Protein AF-A0A920RUT3-F1 (afdb_monomer)

Radius of gyration: 15.76 Å; Cα conta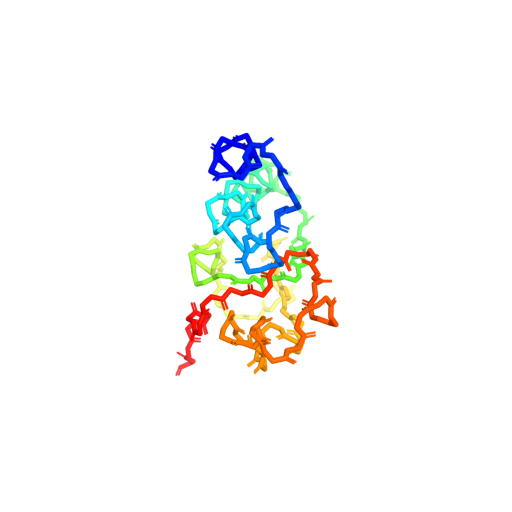cts (8 Å, |Δi|>4): 122; chains: 1; bounding box: 36×28×42 Å

Secondary structure (DSSP, 8-state):
-HHHHHHSSSSPPPGGGHHHHT-HHHHHHHHHHHHHHHHHTT--EEE-S---HHHHTTS--S-GGG-SEEE---HHHHH--TTHHHHHGGGG--SSPP--S-S---

Structure (mmCIF, N/CA/C/O backbone):
data_AF-A0A920RUT3-F1
#
_entry.id   AF-A0A920RUT3-F1
#
loop_
_atom_site.group_PDB
_atom_site.id
_atom_site.type_symbol
_atom_site.label_atom_id
_atom_site.label_alt_id
_atom_site.label_comp_id
_atom_site.label_asym_id
_atom_site.label_entity_id
_atom_site.label_seq_id
_atom_site.pdbx_PDB_ins_code
_atom_site.Cartn_x
_atom_site.Cartn_y
_atom_site.Cartn_z
_atom_site.occupancy
_atom_site.B_iso_or_equiv
_atom_site.auth_seq_id
_atom_site.auth_comp_id
_atom_site.auth_asym_id
_atom_site.auth_atom_id
_atom_site.pdbx_PDB_model_num
ATOM 1 N N . MET A 1 1 ? 13.157 7.022 -6.229 1.00 89.06 1 MET A N 1
ATOM 2 C CA . MET A 1 1 ? 13.170 8.083 -7.268 1.00 89.06 1 MET A CA 1
ATOM 3 C C . MET A 1 1 ? 14.579 8.566 -7.592 1.00 89.06 1 MET A C 1
ATOM 5 O O . MET A 1 1 ? 14.971 8.438 -8.737 1.00 89.06 1 MET A O 1
ATOM 9 N N . ALA A 1 2 ? 15.353 9.088 -6.630 1.00 93.19 2 ALA A N 1
ATOM 10 C CA . ALA A 1 2 ? 16.727 9.547 -6.897 1.00 93.19 2 ALA A CA 1
ATOM 11 C C . ALA A 1 2 ? 17.618 8.445 -7.501 1.00 93.19 2 ALA A C 1
ATOM 13 O O . ALA A 1 2 ? 18.348 8.680 -8.454 1.00 93.19 2 ALA A O 1
ATOM 14 N N . GLU A 1 3 ? 17.505 7.218 -6.992 1.00 94.50 3 GLU A N 1
ATOM 15 C CA . GLU A 1 3 ? 18.215 6.062 -7.542 1.00 94.50 3 GLU A CA 1
ATOM 16 C C . GLU A 1 3 ? 17.771 5.692 -8.961 1.00 94.50 3 GLU A C 1
ATOM 18 O O . GLU A 1 3 ? 18.620 5.491 -9.820 1.00 94.50 3 GLU A O 1
ATOM 23 N N . ALA A 1 4 ? 16.465 5.697 -9.238 1.00 94.19 4 ALA A N 1
ATOM 24 C CA . ALA A 1 4 ? 15.951 5.492 -10.591 1.00 94.19 4 ALA A CA 1
ATOM 25 C C . ALA A 1 4 ? 16.466 6.571 -11.561 1.00 94.19 4 ALA A C 1
ATOM 27 O O . ALA A 1 4 ? 16.965 6.233 -12.623 1.00 94.19 4 ALA A O 1
ATOM 28 N N . ARG A 1 5 ? 16.476 7.855 -11.169 1.00 95.06 5 ARG A N 1
ATOM 29 C CA . ARG A 1 5 ? 17.066 8.933 -11.990 1.00 95.06 5 ARG A CA 1
ATOM 30 C C . ARG A 1 5 ? 18.559 8.733 -12.272 1.00 95.06 5 ARG A C 1
ATOM 32 O O . ARG A 1 5 ? 19.025 9.132 -13.325 1.00 95.06 5 ARG A O 1
ATOM 39 N N . ARG A 1 6 ? 19.312 8.118 -11.352 1.00 96.19 6 ARG A N 1
ATOM 40 C CA . ARG A 1 6 ? 20.723 7.763 -11.597 1.00 96.19 6 ARG A CA 1
ATOM 41 C C . ARG A 1 6 ? 20.871 6.591 -12.569 1.00 96.19 6 ARG A C 1
ATOM 43 O O . ARG A 1 6 ? 21.826 6.578 -13.332 1.00 96.19 6 ARG A O 1
ATOM 50 N N . ARG A 1 7 ? 19.951 5.620 -12.536 1.00 95.50 7 ARG A N 1
ATOM 51 C CA . ARG A 1 7 ? 19.932 4.477 -13.469 1.00 95.50 7 ARG A CA 1
ATOM 52 C C . ARG A 1 7 ? 19.469 4.861 -14.875 1.00 95.50 7 ARG A C 1
ATOM 54 O O . ARG A 1 7 ? 19.948 4.275 -15.837 1.00 95.50 7 ARG A O 1
ATOM 61 N N . TYR A 1 8 ? 18.587 5.853 -14.980 1.00 95.44 8 TYR A N 1
ATOM 62 C CA . TYR A 1 8 ? 18.039 6.375 -16.234 1.00 95.44 8 TYR A CA 1
ATOM 63 C C . TYR A 1 8 ? 18.351 7.881 -16.363 1.00 95.44 8 TYR A C 1
ATOM 65 O O . TYR A 1 8 ? 17.456 8.703 -16.166 1.00 95.44 8 TYR A O 1
ATOM 73 N N . PRO A 1 9 ? 19.620 8.266 -16.618 1.00 93.00 9 PRO A N 1
ATOM 74 C CA . PRO A 1 9 ? 20.047 9.670 -16.599 1.00 93.00 9 PRO A CA 1
ATOM 75 C C . PRO A 1 9 ? 19.589 10.487 -17.818 1.00 93.00 9 PRO A C 1
ATOM 77 O O . PRO A 1 9 ? 19.325 11.675 -17.680 1.00 93.00 9 PRO A O 1
ATOM 80 N N . GLU A 1 10 ? 19.469 9.853 -18.986 1.00 88.75 10 GLU A N 1
ATOM 81 C CA . GLU A 1 10 ? 19.237 10.511 -20.286 1.00 88.75 10 GLU A CA 1
ATOM 82 C C . GLU A 1 10 ? 17.852 10.179 -20.883 1.00 88.75 10 GLU A C 1
ATOM 84 O O . GLU A 1 10 ? 17.617 10.371 -22.074 1.00 88.75 10 GLU A O 1
ATOM 89 N N . GLY A 1 11 ? 16.926 9.624 -20.092 1.00 88.50 11 GLY A N 1
ATOM 90 C CA . GLY A 1 11 ? 15.642 9.154 -20.614 1.00 88.50 11 GLY A CA 1
ATOM 91 C C . GLY A 1 11 ? 14.543 8.999 -19.570 1.00 88.50 11 GLY A C 1
ATOM 92 O O . GLY A 1 11 ? 14.742 9.230 -18.375 1.00 88.50 11 GLY A O 1
ATOM 93 N N . ASP A 1 12 ? 13.368 8.594 -20.047 1.00 93.19 12 ASP A N 1
ATOM 94 C CA . ASP A 1 12 ? 12.216 8.337 -19.192 1.00 93.19 12 ASP A CA 1
ATOM 95 C C . ASP A 1 12 ? 12.440 7.103 -18.315 1.00 93.19 12 ASP A C 1
ATOM 97 O O . ASP A 1 12 ? 12.958 6.072 -18.747 1.00 93.19 12 ASP A O 1
ATOM 101 N N . ILE A 1 13 ? 12.011 7.206 -17.058 1.00 95.06 13 ILE A N 1
ATOM 102 C CA . ILE A 1 13 ? 12.039 6.087 -16.120 1.00 95.06 13 ILE A CA 1
ATOM 103 C C . ILE A 1 13 ? 10.947 5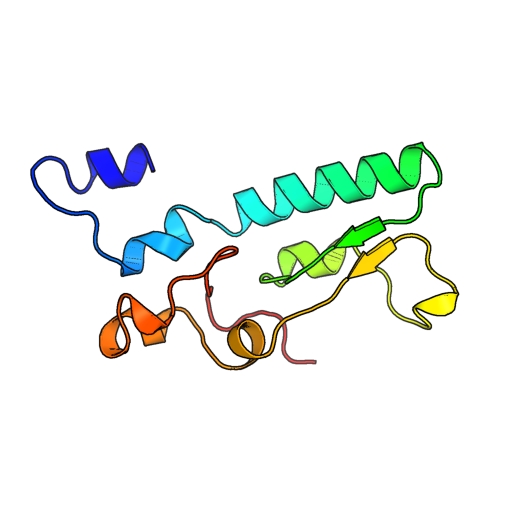.087 -16.540 1.00 95.06 13 ILE A C 1
ATOM 105 O O . ILE A 1 13 ? 9.773 5.472 -16.571 1.00 95.06 13 ILE A O 1
ATOM 109 N N . PRO A 1 14 ? 11.287 3.812 -16.815 1.00 94.88 14 PRO A N 1
ATOM 110 C CA . PRO A 1 14 ? 10.304 2.799 -17.186 1.00 94.88 14 PRO A CA 1
ATOM 111 C C . PRO A 1 14 ? 9.215 2.623 -16.125 1.00 94.88 14 PRO A C 1
ATOM 113 O O . PRO A 1 14 ? 9.477 2.719 -14.929 1.00 94.88 14 PRO A O 1
ATOM 116 N N . VAL A 1 15 ? 7.990 2.288 -16.536 1.00 95.50 15 VAL A N 1
ATOM 117 C CA . VAL A 1 15 ? 6.871 2.080 -15.594 1.00 95.50 15 VAL A CA 1
ATOM 118 C C . VAL A 1 15 ? 7.148 0.942 -14.599 1.00 95.50 15 VAL A C 1
ATOM 120 O O . VAL A 1 15 ? 6.714 1.016 -13.451 1.00 95.50 15 VAL A O 1
ATOM 123 N N . SER A 1 16 ? 7.938 -0.060 -14.993 1.00 94.19 16 SER A N 1
ATOM 124 C CA . SER A 1 16 ? 8.390 -1.156 -14.124 1.00 94.19 16 SER A CA 1
ATOM 125 C C . SER A 1 16 ? 9.212 -0.691 -12.913 1.00 94.19 16 SER A C 1
ATOM 127 O O . SER A 1 16 ? 9.341 -1.420 -11.934 1.00 94.19 16 SER A O 1
ATOM 129 N N . GLU A 1 17 ? 9.717 0.544 -12.917 1.00 95.88 17 GLU A N 1
ATOM 130 C CA . GLU A 1 17 ? 10.404 1.146 -11.773 1.00 95.88 17 GLU A CA 1
ATOM 131 C C . GLU A 1 17 ? 9.447 1.698 -10.710 1.00 95.88 17 GLU A C 1
ATOM 133 O O . GLU A 1 17 ? 9.863 1.975 -9.581 1.00 95.88 17 GLU A O 1
ATOM 138 N N . HIS A 1 18 ? 8.159 1.859 -11.028 1.00 96.38 18 HIS A N 1
ATOM 139 C CA . HIS A 1 18 ? 7.151 2.383 -10.104 1.00 96.38 18 HIS A CA 1
ATOM 140 C C . HIS A 1 18 ? 7.081 1.626 -8.764 1.00 96.38 18 HIS A C 1
ATOM 142 O O . HIS A 1 18 ? 7.176 2.295 -7.728 1.00 96.38 18 HIS A O 1
ATOM 148 N N . PRO A 1 19 ? 7.003 0.276 -8.708 1.00 95.62 19 PRO A N 1
ATOM 149 C CA . PRO A 1 19 ? 7.024 -0.462 -7.440 1.00 95.62 19 PRO A CA 1
ATOM 150 C C . PRO A 1 19 ? 8.342 -0.338 -6.669 1.00 95.62 19 PRO A C 1
ATOM 152 O O . PRO A 1 19 ? 8.334 -0.385 -5.439 1.00 95.62 19 PRO A O 1
ATOM 155 N N . ILE A 1 20 ? 9.467 -0.117 -7.353 1.00 95.75 20 ILE A N 1
ATOM 156 C CA . ILE A 1 20 ? 10.776 0.086 -6.713 1.00 95.75 20 ILE A CA 1
ATOM 157 C C . ILE A 1 20 ? 10.860 1.488 -6.101 1.00 95.7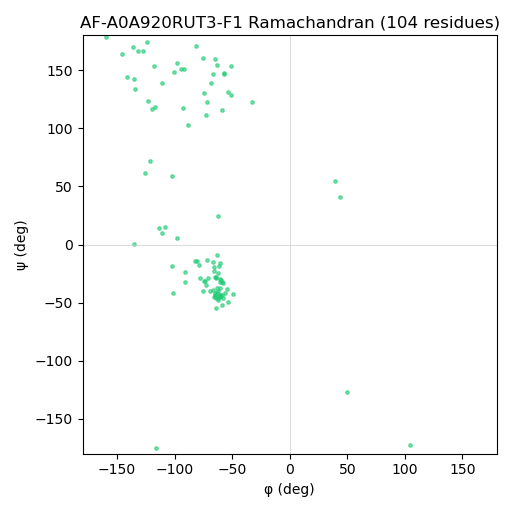5 20 ILE A C 1
ATOM 159 O O . ILE A 1 20 ? 11.345 1.677 -4.985 1.00 95.75 20 ILE A O 1
ATOM 163 N N . ILE A 1 21 ? 10.330 2.492 -6.803 1.00 96.44 21 ILE A N 1
ATOM 164 C CA . ILE A 1 21 ? 10.247 3.871 -6.318 1.00 96.44 21 ILE A CA 1
ATOM 165 C C . ILE A 1 21 ? 9.242 3.987 -5.163 1.00 96.44 21 ILE A C 1
ATOM 167 O O . ILE A 1 21 ? 9.5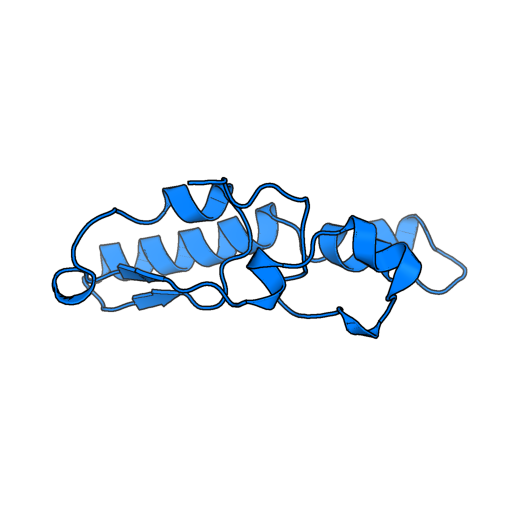10 4.709 -4.199 1.00 96.44 21 ILE A O 1
ATOM 171 N N . ARG A 1 22 ? 8.101 3.294 -5.250 1.00 96.31 22 ARG A N 1
ATOM 172 C CA . ARG A 1 22 ? 7.038 3.210 -4.232 1.00 96.31 22 ARG A CA 1
ATOM 173 C C . ARG A 1 22 ? 7.132 1.880 -3.478 1.00 96.31 22 ARG A C 1
ATOM 175 O O . ARG A 1 22 ? 6.201 1.073 -3.471 1.00 96.31 22 ARG A O 1
ATOM 182 N N . SER A 1 23 ? 8.290 1.680 -2.856 1.00 95.56 23 SER A N 1
ATOM 183 C CA . SER A 1 23 ? 8.714 0.403 -2.282 1.00 95.56 23 SER A CA 1
ATOM 184 C C . SER A 1 23 ? 7.863 -0.088 -1.108 1.00 95.56 23 SER A C 1
ATOM 186 O O . SER A 1 23 ? 7.215 0.686 -0.400 1.00 95.56 23 SER A O 1
ATOM 188 N N . VAL A 1 24 ? 7.949 -1.400 -0.846 1.00 95.12 24 VAL A N 1
ATOM 189 C CA . VAL A 1 24 ? 7.446 -2.042 0.387 1.00 95.12 24 VAL A CA 1
ATOM 190 C C . VAL A 1 24 ? 7.925 -1.299 1.631 1.00 95.12 24 VAL A C 1
ATOM 192 O O . VAL A 1 24 ? 7.146 -1.073 2.551 1.00 95.12 24 VAL A O 1
ATOM 195 N N . GLU A 1 25 ? 9.196 -0.894 1.660 1.00 96.00 25 GLU A N 1
ATOM 196 C CA . GLU A 1 25 ? 9.784 -0.233 2.825 1.00 96.00 25 GLU A CA 1
ATOM 197 C C . GLU A 1 25 ? 9.165 1.143 3.082 1.00 96.00 25 GLU A C 1
ATOM 199 O O . GLU A 1 25 ? 8.899 1.501 4.230 1.00 96.00 25 GLU A O 1
ATOM 204 N N . ALA A 1 26 ? 8.881 1.903 2.021 1.00 96.44 26 ALA A N 1
ATOM 205 C CA . ALA A 1 26 ? 8.213 3.192 2.143 1.00 96.44 26 ALA A CA 1
ATOM 206 C C . ALA A 1 26 ? 6.783 3.036 2.692 1.00 96.44 26 ALA A C 1
ATOM 208 O O . ALA A 1 26 ? 6.412 3.750 3.629 1.00 96.44 26 ALA A O 1
ATOM 209 N N . CYS A 1 27 ? 6.012 2.078 2.159 1.00 97.00 27 CYS A N 1
ATOM 210 C CA . CYS A 1 27 ? 4.674 1.744 2.659 1.00 97.00 27 CYS A CA 1
ATOM 211 C C . CYS A 1 27 ? 4.729 1.319 4.133 1.00 97.00 27 CYS A C 1
ATOM 213 O O . CYS A 1 27 ? 4.088 1.943 4.977 1.00 97.00 27 CYS A O 1
ATOM 215 N N . TYR A 1 28 ? 5.590 0.355 4.469 1.00 97.38 28 TYR A N 1
ATOM 216 C CA . TYR A 1 28 ? 5.750 -0.142 5.833 1.00 97.38 28 TYR A CA 1
ATOM 217 C C . TYR A 1 28 ? 6.137 0.957 6.824 1.00 97.38 28 TYR A C 1
ATOM 219 O O . TYR A 1 28 ? 5.536 1.055 7.890 1.00 97.38 28 TYR A O 1
ATOM 227 N N . LYS A 1 29 ? 7.106 1.817 6.488 1.00 98.25 29 LYS A N 1
ATOM 228 C CA . LYS A 1 29 ? 7.528 2.915 7.369 1.00 98.25 29 LYS A CA 1
ATOM 229 C C . LYS A 1 29 ? 6.391 3.907 7.626 1.00 98.25 29 LYS A C 1
ATOM 231 O O . LYS A 1 29 ? 6.232 4.369 8.757 1.00 98.25 29 LYS A O 1
ATOM 236 N N . SER A 1 30 ? 5.606 4.221 6.595 1.00 97.94 30 SER A N 1
ATOM 237 C CA . SER A 1 30 ? 4.431 5.090 6.714 1.00 97.94 30 SER A CA 1
ATOM 238 C C . SER A 1 30 ? 3.362 4.457 7.613 1.00 97.94 30 SER A C 1
ATOM 240 O O . SER A 1 30 ? 2.992 5.036 8.637 1.00 97.94 30 SER A O 1
ATOM 242 N N . SER A 1 31 ? 2.945 3.231 7.289 1.00 98.06 31 SER A N 1
ATOM 243 C CA . SER A 1 31 ? 1.926 2.474 8.022 1.00 98.06 31 SER A CA 1
ATOM 244 C C . SER A 1 31 ? 2.342 2.226 9.475 1.00 98.06 31 SER A C 1
ATOM 246 O O . SER A 1 31 ? 1.568 2.477 10.394 1.00 98.06 31 SER A O 1
ATOM 248 N N . SER A 1 32 ? 3.598 1.842 9.716 1.00 98.44 32 SER A N 1
ATOM 249 C CA . SER A 1 32 ? 4.152 1.622 11.058 1.00 98.44 32 SER A CA 1
ATOM 250 C C . SER A 1 32 ? 4.109 2.891 11.910 1.00 98.44 32 SER A C 1
ATOM 252 O O . SER A 1 32 ? 3.668 2.848 13.060 1.00 98.44 32 SER A O 1
ATOM 254 N N . LYS A 1 33 ? 4.474 4.050 11.341 1.00 98.69 33 LYS A N 1
ATOM 255 C CA . LYS A 1 33 ? 4.376 5.337 12.043 1.00 98.69 33 LYS A CA 1
ATOM 256 C C . LYS A 1 33 ? 2.927 5.671 12.401 1.00 98.69 33 LYS A C 1
ATOM 258 O O . LYS A 1 33 ? 2.673 6.071 13.535 1.00 98.69 33 LYS A O 1
ATOM 263 N N . ALA A 1 34 ? 1.993 5.504 11.464 1.00 98.50 34 ALA A N 1
ATOM 264 C CA . ALA A 1 34 ? 0.577 5.779 11.701 1.00 98.50 34 ALA A CA 1
ATOM 265 C C . ALA A 1 34 ? -0.001 4.869 12.799 1.00 98.50 34 ALA A C 1
ATOM 267 O O . ALA A 1 34 ? -0.606 5.361 13.750 1.00 98.50 34 ALA A O 1
ATOM 268 N N . VAL A 1 35 ? 0.262 3.561 12.726 1.00 98.44 35 VAL A N 1
ATOM 269 C CA . VAL A 1 35 ? -0.183 2.577 13.727 1.00 98.44 35 VAL A CA 1
ATOM 270 C C . VAL A 1 35 ? 0.433 2.852 15.099 1.00 98.44 35 VAL A C 1
ATOM 272 O O . VAL A 1 35 ? -0.265 2.776 16.109 1.00 98.44 35 VAL A O 1
ATOM 275 N N . MET A 1 36 ? 1.721 3.201 15.158 1.00 98.56 36 MET A N 1
ATOM 276 C CA . MET A 1 36 ? 2.393 3.568 16.407 1.00 98.56 36 MET A CA 1
ATOM 277 C C . MET A 1 36 ? 1.743 4.792 17.058 1.00 98.56 36 MET A C 1
ATOM 279 O O . MET A 1 36 ? 1.474 4.765 18.257 1.00 98.56 36 MET A O 1
ATOM 283 N N . LEU A 1 37 ? 1.435 5.832 16.278 1.00 98.75 37 LEU A N 1
ATOM 284 C CA . LEU A 1 37 ? 0.749 7.020 16.788 1.00 98.75 37 LEU A CA 1
ATOM 285 C C . LEU A 1 37 ? -0.670 6.688 17.265 1.00 98.75 37 LEU A C 1
ATOM 287 O O .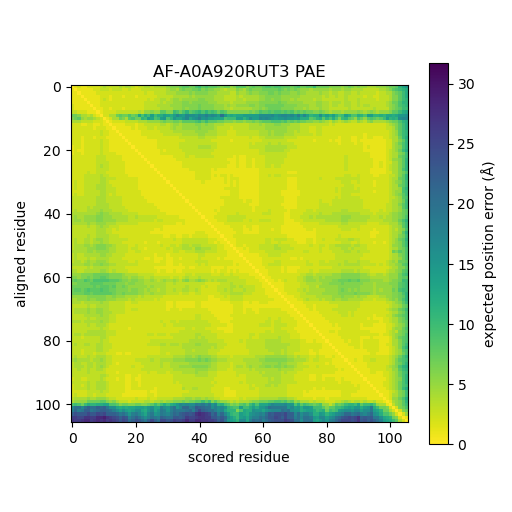 LEU A 1 37 ? -1.042 7.098 18.361 1.00 98.75 37 LEU A O 1
ATOM 291 N N . ALA A 1 38 ? -1.430 5.897 16.504 1.00 98.44 38 ALA A N 1
ATOM 292 C CA . ALA A 1 38 ? -2.771 5.474 16.902 1.00 98.44 38 ALA A CA 1
ATOM 293 C C . ALA A 1 38 ? -2.759 4.704 18.230 1.00 98.44 38 ALA A C 1
ATOM 295 O O . ALA A 1 38 ? -3.550 5.006 19.116 1.00 98.44 38 ALA A O 1
ATOM 296 N N . LYS A 1 39 ? -1.805 3.779 18.411 1.00 97.06 39 LYS A N 1
ATOM 297 C CA . LYS A 1 39 ? -1.611 3.057 19.679 1.00 97.06 39 LYS A CA 1
ATOM 298 C C . LYS A 1 39 ? -1.189 3.986 20.821 1.00 97.06 39 LYS A C 1
ATOM 300 O O . LYS A 1 39 ? -1.683 3.838 21.930 1.00 97.06 39 LYS A O 1
ATOM 305 N N . LYS A 1 40 ? -0.291 4.943 20.561 1.00 98.38 40 LYS A N 1
ATOM 306 C CA . LYS A 1 40 ? 0.209 5.889 21.573 1.00 98.38 40 LYS A CA 1
ATOM 307 C C . LYS A 1 40 ? -0.893 6.797 22.127 1.00 98.38 40 LYS A C 1
ATOM 309 O O . LYS A 1 40 ? -0.855 7.131 23.305 1.00 98.38 40 LYS A O 1
ATOM 314 N N . TYR A 1 41 ? -1.826 7.212 21.276 1.00 98.44 41 TYR A N 1
ATOM 315 C CA . TYR A 1 41 ? -2.888 8.160 21.622 1.00 98.44 41 TYR A CA 1
ATOM 316 C C . TYR A 1 41 ? -4.276 7.511 21.714 1.00 98.44 41 TYR A C 1
ATOM 318 O O . TYR A 1 41 ? -5.273 8.225 21.666 1.00 98.44 41 TYR A O 1
ATOM 326 N N . ASP A 1 42 ? -4.339 6.176 21.784 1.00 97.38 42 ASP A N 1
ATOM 327 C CA . ASP A 1 42 ? -5.575 5.377 21.809 1.00 97.38 42 ASP A CA 1
ATOM 328 C C . ASP A 1 42 ? -6.638 5.835 20.788 1.00 97.38 42 ASP A C 1
ATOM 330 O O . ASP A 1 42 ? -7.833 5.941 21.054 1.00 97.38 42 ASP A O 1
ATOM 334 N N . SER A 1 43 ? -6.176 6.182 19.589 1.00 98.00 43 SER A N 1
ATOM 335 C CA . SER A 1 43 ? -7.020 6.718 18.524 1.00 98.00 43 SER A CA 1
ATOM 336 C C . SER A 1 43 ? -7.488 5.612 17.584 1.00 98.00 43 SER A C 1
ATOM 338 O O . SER A 1 43 ? -6.771 4.638 17.334 1.00 98.00 43 SER A O 1
ATOM 340 N N . LYS A 1 44 ? -8.669 5.798 16.984 1.00 98.06 44 LYS A N 1
ATOM 341 C CA . LYS A 1 44 ? -9.128 4.938 15.890 1.00 98.06 44 LYS A CA 1
ATOM 342 C C . LYS A 1 44 ? -8.374 5.268 14.602 1.00 98.06 44 LYS A C 1
ATOM 344 O O . LYS A 1 44 ? -8.307 6.426 14.199 1.00 98.06 44 LYS A O 1
ATOM 349 N N . LEU A 1 45 ? -7.843 4.243 13.945 1.00 98.38 45 LEU A N 1
ATOM 350 C CA . LEU A 1 45 ? -7.144 4.335 12.669 1.00 98.38 45 LEU A CA 1
ATOM 351 C C . LEU A 1 45 ? -7.626 3.230 11.730 1.00 98.38 45 LEU A C 1
ATOM 353 O O . LEU A 1 45 ? -7.670 2.055 12.094 1.00 98.38 45 LEU A O 1
ATOM 357 N N . HIS A 1 46 ? -7.912 3.612 10.492 1.00 98.25 46 HIS A N 1
ATOM 358 C CA . HIS A 1 46 ? -8.152 2.684 9.401 1.00 98.25 46 HIS A CA 1
ATOM 359 C C . HIS A 1 46 ? -7.110 2.930 8.307 1.00 98.25 46 HIS A C 1
ATOM 361 O O . HIS A 1 46 ? -7.031 4.030 7.761 1.00 98.25 46 HIS A O 1
ATOM 367 N N . VAL A 1 47 ? -6.263 1.936 8.041 1.00 98.12 47 VAL A N 1
ATOM 368 C CA . VAL A 1 47 ? -5.206 2.026 7.026 1.00 98.12 47 VAL A CA 1
ATOM 369 C C . VAL A 1 47 ? -5.731 1.482 5.704 1.00 98.12 47 VAL A C 1
ATOM 371 O O . VAL A 1 47 ? -6.063 0.303 5.596 1.00 98.12 47 VAL A O 1
ATOM 374 N N . LEU A 1 48 ? -5.789 2.353 4.701 1.00 97.69 48 LEU A N 1
ATOM 375 C CA . LEU A 1 48 ? -6.315 2.008 3.387 1.00 97.69 48 LEU A CA 1
ATOM 376 C C . LEU A 1 48 ? -5.335 1.162 2.569 1.00 97.69 48 LEU A C 1
ATOM 378 O O . LEU A 1 48 ? -4.123 1.178 2.814 1.00 97.69 48 LEU A O 1
ATOM 382 N N . HIS A 1 49 ? -5.884 0.482 1.558 1.00 95.62 49 HIS A N 1
ATOM 383 C CA . HIS A 1 49 ? -5.190 -0.082 0.397 1.00 95.62 49 HIS A CA 1
ATOM 384 C C . HIS A 1 49 ? -3.814 -0.724 0.686 1.00 95.62 49 HIS A C 1
ATOM 386 O O . HIS A 1 49 ? -2.809 -0.365 0.062 1.00 95.62 49 HIS A O 1
ATOM 392 N N . LEU A 1 50 ? -3.743 -1.677 1.625 1.00 95.06 50 LEU A N 1
ATOM 393 C CA . LEU A 1 50 ? -2.503 -2.414 1.899 1.00 95.06 50 LEU A CA 1
ATOM 394 C C . LEU A 1 50 ? -1.981 -3.117 0.638 1.00 95.06 50 LEU A C 1
ATOM 396 O O . LEU A 1 50 ? -2.754 -3.557 -0.212 1.00 95.06 50 LEU A O 1
ATOM 400 N N . THR A 1 51 ? -0.654 -3.214 0.522 1.00 92.88 51 THR A N 1
ATOM 401 C CA . THR A 1 51 ? 0.011 -3.784 -0.669 1.00 92.88 51 THR A CA 1
ATOM 402 C C . THR A 1 51 ? 1.149 -4.745 -0.366 1.00 92.88 51 THR A C 1
ATOM 404 O O . THR A 1 51 ? 1.798 -5.230 -1.289 1.00 92.88 51 THR A O 1
ATOM 407 N N . SER A 1 52 ? 1.453 -5.010 0.905 1.00 91.62 52 SER A N 1
ATOM 408 C CA . SER A 1 52 ? 2.585 -5.863 1.258 1.00 91.62 52 SER A CA 1
ATOM 409 C C . SER A 1 52 ? 2.294 -6.770 2.445 1.00 91.62 52 SER A C 1
ATOM 411 O O . SER A 1 52 ? 1.662 -6.367 3.421 1.00 91.62 52 SER A O 1
ATOM 413 N N . GLN A 1 53 ? 2.844 -7.986 2.405 1.00 91.50 53 GLN A N 1
ATOM 414 C CA . GLN A 1 53 ? 2.821 -8.895 3.552 1.00 91.50 53 GLN A CA 1
ATOM 415 C C . GLN A 1 53 ? 3.506 -8.289 4.787 1.00 91.50 53 GLN A C 1
ATOM 417 O O . GLN A 1 53 ? 3.080 -8.536 5.911 1.00 91.50 53 GLN A O 1
ATOM 422 N N . LYS A 1 54 ? 4.539 -7.458 4.594 1.00 93.38 54 LYS A N 1
ATOM 423 C CA . LYS A 1 54 ? 5.253 -6.797 5.696 1.00 93.38 54 LYS A CA 1
ATOM 424 C C . LYS A 1 54 ? 4.329 -5.890 6.517 1.00 93.38 54 LYS A C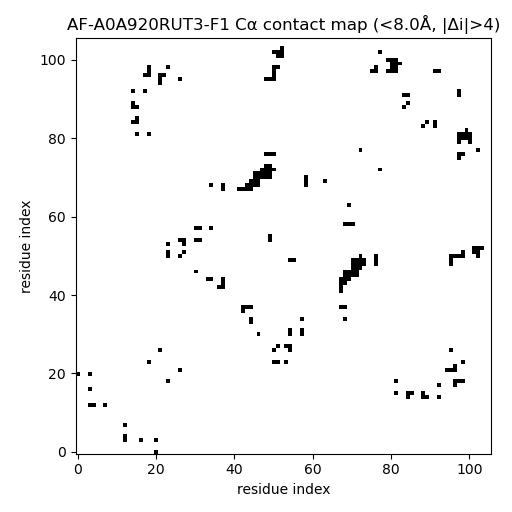 1
ATOM 426 O O . LYS A 1 54 ? 4.451 -5.840 7.737 1.00 93.38 54 LYS A O 1
ATOM 431 N N . GLU A 1 55 ? 3.391 -5.199 5.868 1.00 95.19 55 GLU A N 1
ATOM 432 C CA . GLU A 1 55 ? 2.410 -4.351 6.555 1.00 95.19 55 GLU A CA 1
ATOM 433 C C . GLU A 1 55 ? 1.365 -5.150 7.336 1.00 95.19 55 GLU A C 1
ATOM 435 O O . GLU A 1 55 ? 0.908 -4.664 8.367 1.00 95.19 55 GLU A O 1
ATOM 440 N N . LEU A 1 56 ? 1.028 -6.378 6.919 1.00 93.25 56 LEU A N 1
ATOM 441 C CA . LEU A 1 56 ? 0.061 -7.221 7.638 1.00 93.25 56 LEU A CA 1
ATOM 442 C C . LEU A 1 56 ? 0.486 -7.478 9.090 1.00 93.25 56 LEU A C 1
ATOM 444 O O . LEU A 1 56 ? -0.362 -7.508 9.976 1.00 93.25 56 LEU A O 1
ATOM 448 N N . GLY A 1 57 ? 1.795 -7.565 9.354 1.00 93.69 57 GLY A N 1
ATOM 449 C CA . GLY A 1 57 ? 2.339 -7.724 10.708 1.00 93.69 57 GLY A CA 1
ATOM 450 C C . GLY A 1 57 ? 2.059 -6.551 11.661 1.00 93.69 57 GLY A C 1
ATOM 451 O O . GLY A 1 57 ? 2.315 -6.664 12.857 1.00 93.69 57 GLY A O 1
ATOM 452 N N . LEU A 1 58 ? 1.533 -5.424 11.166 1.00 96.62 58 LEU A N 1
ATOM 453 C CA . LEU A 1 58 ? 1.130 -4.281 11.993 1.00 96.62 58 LEU A CA 1
ATOM 454 C C . LEU A 1 58 ? -0.272 -4.448 12.609 1.00 96.62 58 LEU A C 1
ATOM 456 O O . LEU A 1 58 ? -0.621 -3.698 13.528 1.00 96.62 58 LEU A O 1
ATOM 460 N N . PHE A 1 59 ? -1.060 -5.416 12.129 1.00 95.94 59 PHE A N 1
ATOM 461 C CA . PHE A 1 59 ? -2.470 -5.604 12.473 1.00 95.94 59 PHE A CA 1
ATOM 462 C C . PHE A 1 59 ? -2.711 -6.956 13.153 1.00 95.94 59 PHE A C 1
ATOM 464 O O . PHE A 1 59 ? -1.985 -7.923 12.942 1.00 95.94 59 PHE A O 1
ATOM 471 N N . SER A 1 60 ? -3.755 -7.029 13.978 1.00 93.62 60 SER A N 1
ATOM 472 C CA . SER A 1 60 ? -4.219 -8.277 14.593 1.00 93.62 60 SER A CA 1
ATOM 473 C C . SER A 1 60 ? -5.388 -8.883 13.813 1.00 93.62 60 SER A C 1
ATOM 475 O O . SER A 1 60 ? -6.131 -8.172 13.131 1.00 93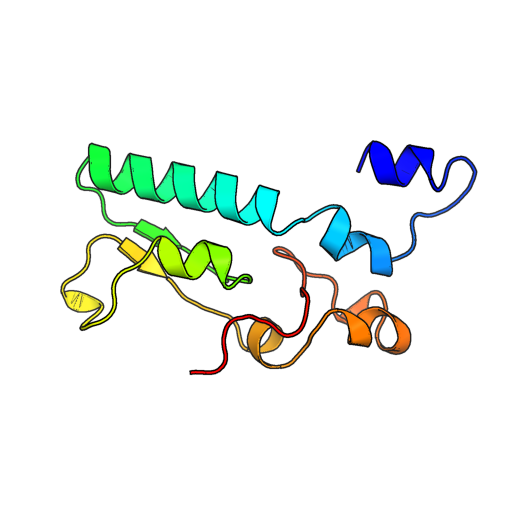.62 60 SER A O 1
ATOM 477 N N . THR A 1 61 ? -5.599 -10.194 13.937 1.00 93.62 61 THR A N 1
ATOM 478 C CA . THR A 1 61 ? -6.782 -10.906 13.416 1.00 93.62 61 THR A CA 1
ATOM 479 C C . THR A 1 61 ? -7.988 -10.764 14.362 1.00 93.62 61 THR A C 1
ATOM 481 O O . THR A 1 61 ? -7.883 -10.169 15.433 1.00 93.62 61 THR A O 1
ATOM 484 N N . GLY A 1 62 ? -9.179 -11.204 13.934 1.00 94.06 62 GLY A N 1
ATOM 485 C CA . GLY A 1 62 ? -10.426 -11.132 14.717 1.00 94.06 62 GLY A CA 1
ATOM 486 C C . GLY A 1 62 ? -11.397 -10.031 14.274 1.00 94.06 62 GLY A C 1
ATOM 487 O O . GLY A 1 62 ? -11.160 -9.374 13.261 1.00 94.06 62 GLY A O 1
ATOM 488 N N . ASP A 1 63 ? -12.465 -9.829 15.049 1.00 95.50 63 ASP A N 1
ATOM 489 C CA . ASP A 1 63 ? -13.574 -8.908 14.752 1.00 95.50 63 ASP A CA 1
ATOM 490 C C . ASP A 1 63 ? -13.102 -7.443 14.589 1.00 95.50 63 ASP A C 1
ATOM 492 O O . ASP A 1 63 ? -12.612 -6.852 15.559 1.00 95.50 63 ASP A O 1
ATOM 496 N N . PRO A 1 64 ? -13.237 -6.833 13.393 1.00 93.44 64 PRO A N 1
ATOM 497 C CA . PRO A 1 64 ? -12.855 -5.443 13.147 1.00 93.44 64 PRO A CA 1
ATOM 498 C C . PRO A 1 64 ? -13.604 -4.428 14.016 1.00 93.44 64 PRO A C 1
ATOM 500 O O . PRO A 1 64 ? -13.022 -3.408 14.379 1.00 93.44 64 PRO A O 1
ATOM 503 N N . CYS A 1 65 ? -14.856 -4.705 14.402 1.00 94.31 65 CYS A N 1
ATOM 504 C CA . CYS A 1 65 ? -15.662 -3.794 15.221 1.00 94.31 65 CYS A CA 1
ATOM 505 C C . CYS A 1 65 ? -15.091 -3.610 16.635 1.00 94.31 65 CYS A C 1
ATOM 507 O O . CYS A 1 65 ? -15.402 -2.624 17.302 1.00 94.31 65 CYS A O 1
ATOM 509 N N . LYS A 1 66 ? -14.233 -4.536 17.081 1.00 95.69 66 LYS A N 1
ATOM 510 C CA . LYS A 1 66 ? -13.573 -4.513 18.394 1.00 95.69 66 LYS A CA 1
ATOM 511 C C . LYS A 1 66 ? -12.149 -3.949 18.347 1.00 95.69 66 LYS A C 1
ATOM 513 O O . LYS A 1 66 ? -11.448 -4.002 19.354 1.00 95.69 66 LYS A O 1
ATOM 518 N N . LYS A 1 67 ? -11.691 -3.441 17.197 1.00 96.69 67 LYS A N 1
ATOM 519 C CA . LYS A 1 67 ? -10.314 -2.960 17.007 1.00 96.69 67 LYS A CA 1
ATOM 520 C C . LYS A 1 67 ? -10.258 -1.446 16.844 1.00 96.69 67 LYS A C 1
ATOM 522 O O . LYS A 1 67 ? -11.028 -0.866 16.085 1.00 96.69 67 LYS A O 1
ATOM 527 N N . ASN A 1 68 ? -9.259 -0.825 17.474 1.00 96.62 68 ASN A N 1
ATOM 528 C CA . ASN A 1 68 ? -8.922 0.582 17.231 1.00 96.62 68 ASN A CA 1
ATOM 529 C C . ASN A 1 68 ? -8.131 0.768 15.932 1.00 96.62 68 ASN A C 1
ATOM 531 O O . ASN A 1 68 ? -8.242 1.808 15.295 1.00 96.62 68 ASN A O 1
ATOM 535 N N . VAL A 1 69 ? -7.361 -0.240 15.515 1.00 98.12 69 VAL A N 1
ATOM 536 C CA . VAL A 1 69 ? -6.570 -0.202 14.283 1.00 98.12 69 VAL A CA 1
ATOM 537 C C . VAL A 1 69 ? -7.068 -1.285 13.334 1.00 98.12 69 VAL A C 1
ATOM 539 O O . VAL A 1 69 ? -7.014 -2.474 13.650 1.00 98.12 69 VAL A O 1
ATOM 542 N N . THR A 1 70 ? -7.553 -0.869 12.171 1.00 98.06 70 THR A N 1
ATOM 543 C CA . THR A 1 70 ? -8.066 -1.746 11.112 1.00 98.06 70 THR A CA 1
ATOM 544 C C . THR A 1 70 ? -7.388 -1.423 9.785 1.00 98.06 70 THR A C 1
ATOM 546 O O . THR A 1 70 ? -6.711 -0.401 9.660 1.00 98.06 70 THR A O 1
ATOM 549 N N . ALA A 1 71 ? -7.546 -2.304 8.802 1.00 97.19 71 ALA A N 1
ATOM 550 C CA . ALA A 1 71 ? -7.016 -2.100 7.466 1.00 97.19 71 ALA A CA 1
ATOM 551 C C . ALA A 1 71 ? -7.935 -2.688 6.401 1.00 97.19 71 ALA A C 1
ATOM 553 O O . ALA A 1 71 ? -8.781 -3.532 6.702 1.00 97.19 71 ALA A O 1
ATOM 554 N N . GLU A 1 72 ? -7.720 -2.264 5.165 1.00 96.31 72 GLU A N 1
ATOM 555 C CA . GLU A 1 72 ? -8.360 -2.805 3.971 1.00 96.31 72 GLU A CA 1
ATOM 556 C C . GLU A 1 72 ? -7.325 -3.105 2.876 1.00 96.31 72 GLU A C 1
ATOM 558 O O . GLU A 1 72 ? -6.172 -2.665 2.914 1.00 96.31 72 GLU A O 1
ATOM 563 N N . VAL A 1 73 ? -7.764 -3.850 1.868 1.00 95.12 73 VAL A N 1
ATOM 564 C CA . VAL A 1 73 ? -7.020 -4.124 0.641 1.00 95.12 73 VAL A CA 1
ATOM 565 C C . VAL A 1 73 ? -7.966 -3.959 -0.542 1.00 95.12 73 VAL A C 1
ATOM 567 O O . VAL A 1 73 ? -9.141 -4.315 -0.464 1.00 95.12 73 VAL A O 1
ATOM 570 N N . CYS A 1 74 ? -7.464 -3.410 -1.644 1.00 95.69 74 CYS A N 1
ATOM 571 C CA . CYS A 1 74 ? -8.247 -3.245 -2.861 1.00 95.69 74 CYS A CA 1
ATOM 572 C C . CYS A 1 74 ? -8.085 -4.453 -3.792 1.00 95.69 74 CYS A C 1
ATOM 574 O O . CYS A 1 74 ? -7.019 -5.063 -3.848 1.00 95.69 74 CYS A O 1
ATOM 576 N N . VAL A 1 75 ? -9.112 -4.748 -4.596 1.00 95.19 75 VAL A N 1
ATOM 577 C CA . VAL A 1 75 ? -9.135 -5.907 -5.513 1.00 95.19 75 VAL A CA 1
ATOM 578 C C . VAL A 1 75 ? -7.933 -5.939 -6.461 1.00 95.19 75 VAL A C 1
ATOM 580 O O . VAL A 1 75 ? -7.365 -7.000 -6.688 1.00 95.19 75 VAL A O 1
ATOM 583 N N . HIS A 1 76 ? -7.486 -4.789 -6.970 1.00 94.44 76 HIS A N 1
ATOM 584 C CA . HIS A 1 76 ? -6.329 -4.731 -7.868 1.00 94.44 76 HIS A CA 1
ATOM 585 C C . HIS A 1 76 ? -5.022 -5.187 -7.193 1.00 94.44 76 HIS A C 1
ATOM 587 O O . HIS A 1 76 ? -4.177 -5.753 -7.873 1.00 94.44 76 HIS A O 1
ATOM 593 N N . HIS A 1 77 ? -4.881 -5.028 -5.871 1.00 94.00 77 HIS A N 1
ATOM 594 C CA . HIS A 1 77 ? -3.739 -5.545 -5.102 1.00 94.00 77 HIS A CA 1
ATOM 595 C C . HIS A 1 77 ? -3.831 -7.046 -4.803 1.00 94.00 77 HIS A C 1
ATOM 597 O O . HIS A 1 77 ? -2.829 -7.652 -4.443 1.00 94.00 77 HIS A O 1
ATOM 603 N N . LEU A 1 78 ? -5.023 -7.635 -4.925 1.00 92.38 78 LEU A N 1
ATOM 604 C CA . LEU A 1 78 ? -5.237 -9.080 -4.809 1.00 92.38 78 LEU A CA 1
ATOM 605 C C . LEU A 1 78 ? -5.141 -9.793 -6.162 1.00 92.38 78 LEU A C 1
ATOM 607 O O . LEU A 1 78 ? -4.922 -10.998 -6.201 1.00 92.38 78 LEU A O 1
ATOM 611 N N . HIS A 1 79 ? -5.361 -9.062 -7.256 1.00 93.25 79 HIS A N 1
ATOM 612 C CA . HIS A 1 79 ? -5.461 -9.620 -8.600 1.00 93.25 79 HIS A CA 1
ATOM 613 C C . HIS A 1 79 ? -4.187 -9.443 -9.431 1.00 93.25 79 HIS A C 1
ATOM 615 O O . HIS A 1 79 ? -3.801 -10.365 -10.143 1.00 93.25 79 HIS A O 1
ATOM 621 N N . PHE A 1 80 ? -3.546 -8.273 -9.361 1.00 94.12 80 PHE A N 1
ATOM 622 C CA . PHE A 1 80 ? -2.331 -7.988 -10.118 1.00 94.12 80 PHE A CA 1
ATOM 623 C C . PHE A 1 80 ? -1.087 -8.126 -9.247 1.00 94.12 80 PHE A C 1
ATOM 625 O O . PHE A 1 80 ? -1.095 -7.786 -8.063 1.00 94.12 80 PHE A O 1
ATOM 632 N N . ASP A 1 81 ? 0.006 -8.530 -9.885 1.00 94.38 81 ASP A N 1
ATOM 633 C CA . ASP A 1 81 ? 1.359 -8.391 -9.363 1.00 94.38 81 ASP A CA 1
ATOM 634 C C . ASP A 1 81 ? 2.249 -7.623 -10.355 1.00 94.38 81 ASP A C 1
ATOM 636 O O . ASP A 1 81 ? 1.829 -7.265 -11.457 1.00 94.38 81 ASP A O 1
ATOM 640 N N . GLU A 1 82 ? 3.480 -7.318 -9.949 1.00 94.06 82 GLU A N 1
ATOM 641 C CA . GLU A 1 82 ? 4.397 -6.485 -10.732 1.00 94.06 82 GLU A CA 1
ATOM 642 C C . GLU A 1 82 ? 4.770 -7.051 -12.114 1.00 94.06 82 GLU A C 1
ATOM 644 O O . GLU A 1 82 ? 5.169 -6.275 -12.982 1.00 94.06 82 GLU A O 1
ATOM 649 N N . SER A 1 83 ?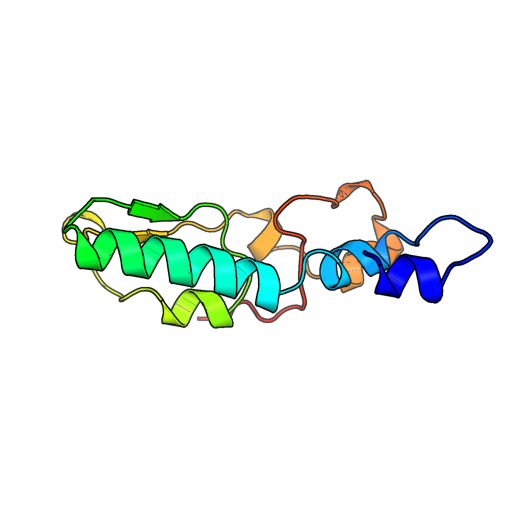 4.589 -8.352 -12.373 1.00 94.06 83 SER A N 1
ATOM 650 C CA . SER A 1 83 ? 4.808 -8.919 -13.713 1.00 94.06 83 SER A CA 1
ATOM 651 C C . SER A 1 83 ? 3.859 -8.323 -14.761 1.00 94.06 83 SER A C 1
ATOM 653 O O . SER A 1 83 ? 4.205 -8.229 -15.938 1.00 94.06 83 SER A O 1
ATOM 655 N N . TYR A 1 84 ? 2.697 -7.809 -14.340 1.00 95.38 84 TYR A N 1
ATOM 656 C CA . TYR A 1 84 ? 1.736 -7.168 -15.237 1.00 95.38 84 TYR A CA 1
ATOM 657 C C . TYR A 1 84 ? 2.200 -5.795 -15.739 1.00 95.38 84 TYR A C 1
ATOM 659 O O . TYR A 1 84 ? 1.615 -5.285 -16.694 1.00 95.38 84 TYR A O 1
ATOM 667 N N . TYR A 1 85 ? 3.242 -5.178 -15.163 1.00 95.94 85 TYR A N 1
ATOM 668 C CA . TYR A 1 85 ? 3.750 -3.905 -15.694 1.00 95.94 85 TYR A CA 1
ATOM 669 C C . TYR A 1 85 ? 4.311 -4.05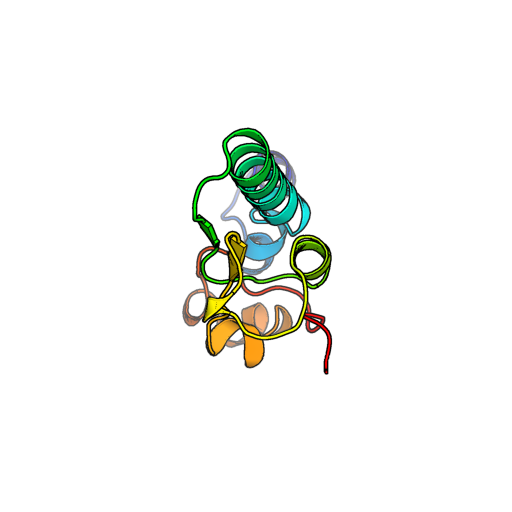1 -17.113 1.00 95.94 85 TYR A C 1
ATOM 671 O O . TYR A 1 85 ? 4.242 -3.085 -17.872 1.00 95.94 85 TYR A O 1
ATOM 679 N N . GLU A 1 86 ? 4.811 -5.232 -17.494 1.00 94.06 86 GLU A N 1
ATOM 680 C CA . GLU A 1 86 ? 5.318 -5.491 -18.847 1.00 94.06 86 GLU A CA 1
ATOM 681 C C . GLU A 1 86 ? 4.200 -5.424 -19.899 1.00 94.06 86 GLU A C 1
ATOM 683 O O . GLU A 1 86 ? 4.352 -4.773 -20.930 1.00 94.06 86 GLU A O 1
ATOM 688 N N . SER A 1 87 ? 3.050 -6.043 -19.621 1.00 95.88 87 SER A N 1
ATOM 689 C CA . SER A 1 87 ? 1.934 -6.133 -20.570 1.00 95.88 87 SER A CA 1
ATOM 690 C C . SER A 1 87 ? 0.929 -4.980 -20.457 1.00 95.88 87 SER A C 1
ATOM 692 O O . SER A 1 87 ? 0.340 -4.570 -21.458 1.00 95.88 87 SER A O 1
ATOM 694 N N . MET A 1 88 ? 0.722 -4.433 -19.256 1.00 96.69 88 MET A N 1
ATOM 695 C CA . MET A 1 88 ? -0.304 -3.416 -18.982 1.00 96.69 88 MET A CA 1
ATOM 696 C C . MET A 1 88 ? 0.255 -1.995 -18.876 1.00 96.69 88 MET A C 1
ATOM 698 O O . MET A 1 88 ? -0.511 -1.030 -18.991 1.00 96.69 88 MET A O 1
ATOM 702 N N . GLY A 1 89 ? 1.566 -1.847 -18.665 1.00 95.81 89 GLY A N 1
ATOM 703 C CA . GLY A 1 89 ? 2.237 -0.555 -18.559 1.00 95.81 89 GLY A CA 1
ATOM 704 C C . GLY A 1 89 ? 1.537 0.392 -17.582 1.00 95.81 89 GLY A C 1
ATOM 705 O O . GLY A 1 89 ? 1.261 0.053 -16.431 1.00 95.81 89 GLY A O 1
ATOM 706 N N . SER A 1 90 ? 1.216 1.598 -18.054 1.00 96.38 90 SER A N 1
ATOM 707 C CA . SER A 1 90 ? 0.611 2.660 -17.243 1.00 96.38 90 SER A CA 1
ATOM 708 C C . SER A 1 90 ? -0.816 2.373 -16.757 1.00 96.38 90 SER A C 1
ATOM 710 O O . SER A 1 90 ? -1.273 3.039 -15.830 1.00 96.38 90 SER A O 1
ATOM 712 N N . LYS A 1 91 ? -1.523 1.379 -17.318 1.00 97.69 91 LYS A N 1
ATOM 713 C CA . LYS A 1 91 ? -2.929 1.084 -16.970 1.00 97.69 91 LYS A CA 1
ATOM 714 C C . LYS A 1 91 ? -3.124 0.596 -15.534 1.00 97.69 91 LYS A C 1
ATOM 716 O O . LYS A 1 91 ? -4.226 0.710 -15.009 1.00 97.69 91 LYS A O 1
ATOM 721 N N . ILE A 1 92 ? -2.078 0.047 -14.917 1.00 96.50 92 ILE A N 1
ATOM 722 C CA . ILE A 1 92 ? -2.114 -0.487 -13.546 1.00 96.50 92 ILE A CA 1
ATOM 723 C C . ILE A 1 92 ? -1.289 0.353 -12.561 1.00 96.50 92 ILE A C 1
ATOM 725 O O . ILE A 1 92 ? -1.053 -0.060 -11.428 1.00 96.50 92 ILE A O 1
ATOM 729 N N . VAL A 1 93 ? -0.824 1.535 -12.974 1.00 96.81 93 VAL A N 1
ATOM 730 C CA . VAL A 1 93 ? -0.061 2.430 -12.098 1.00 96.81 93 VAL A CA 1
ATOM 731 C C . VAL A 1 93 ? -1.001 3.065 -11.075 1.00 96.81 93 VAL A C 1
ATOM 733 O O . VAL A 1 93 ? -1.827 3.911 -11.404 1.00 96.81 93 VAL A O 1
ATOM 736 N N . CYS A 1 94 ? -0.836 2.685 -9.810 1.00 96.88 94 CYS A N 1
ATOM 737 C CA . CYS A 1 94 ? -1.585 3.221 -8.674 1.00 96.88 94 CYS A CA 1
ATOM 738 C C . CYS A 1 94 ? -0.669 3.512 -7.477 1.00 96.88 94 CYS A C 1
ATOM 740 O O . CYS A 1 94 ? 0.513 3.164 -7.472 1.00 96.88 94 CYS A O 1
ATOM 742 N N . ASN A 1 95 ? -1.198 4.195 -6.459 1.00 96.56 95 ASN A N 1
ATOM 743 C CA . ASN A 1 95 ? -0.508 4.417 -5.191 1.00 96.56 95 ASN A CA 1
ATOM 744 C C . ASN A 1 95 ? -1.379 3.880 -4.045 1.00 96.56 95 ASN A C 1
ATOM 746 O O . ASN A 1 95 ? -2.494 4.375 -3.900 1.00 96.56 95 ASN A O 1
ATOM 750 N N . PRO A 1 96 ? -0.876 2.954 -3.209 1.00 96.38 96 PRO A N 1
ATOM 751 C CA . PRO A 1 96 ? 0.431 2.301 -3.295 1.00 96.38 96 PRO A CA 1
ATOM 752 C C . PRO A 1 96 ? 0.575 1.452 -4.570 1.00 96.38 96 PRO A C 1
ATOM 754 O O . PRO A 1 96 ? -0.417 1.039 -5.153 1.00 96.38 96 PRO A O 1
ATOM 757 N N . ALA A 1 97 ? 1.807 1.243 -5.040 1.00 97.19 97 ALA A N 1
ATOM 758 C CA . ALA A 1 97 ? 2.050 0.487 -6.271 1.00 97.19 97 ALA A CA 1
ATOM 759 C C . ALA A 1 97 ? 1.666 -0.993 -6.119 1.00 97.19 97 ALA A C 1
ATOM 761 O O . ALA A 1 97 ? 1.903 -1.553 -5.041 1.00 97.19 97 ALA A O 1
ATOM 762 N N . ILE A 1 98 ? 1.189 -1.614 -7.211 1.00 96.50 98 ILE A N 1
ATOM 763 C CA . ILE A 1 98 ? 1.138 -3.078 -7.376 1.00 96.50 98 ILE A CA 1
ATOM 764 C C . ILE A 1 98 ? 2.545 -3.637 -7.135 1.00 96.50 98 ILE A C 1
ATOM 766 O O . ILE A 1 98 ? 3.500 -3.093 -7.692 1.00 96.50 98 ILE A O 1
ATOM 770 N N . LYS A 1 99 ? 2.680 -4.673 -6.301 1.00 93.81 99 LYS A N 1
ATOM 771 C CA . LYS A 1 99 ? 3.971 -5.251 -5.876 1.00 93.81 99 LYS A CA 1
ATOM 772 C C . LYS A 1 99 ? 4.122 -6.694 -6.354 1.00 93.81 99 LYS A C 1
ATOM 774 O O . LYS A 1 99 ? 3.265 -7.204 -7.066 1.00 93.81 99 LYS A O 1
ATOM 779 N N . THR A 1 100 ? 5.202 -7.359 -5.951 1.00 90.00 100 THR A N 1
ATOM 780 C CA . THR A 1 100 ? 5.362 -8.811 -6.111 1.00 90.00 100 THR A CA 1
ATOM 781 C C . THR A 1 100 ? 4.148 -9.582 -5.581 1.00 90.00 100 THR A C 1
ATOM 783 O O . THR A 1 100 ? 3.474 -9.132 -4.653 1.00 90.00 100 THR A O 1
ATOM 786 N N . SER A 1 101 ? 3.917 -10.782 -6.128 1.00 75.69 101 SER A N 1
ATOM 787 C CA . SER A 1 101 ? 2.787 -11.695 -5.850 1.00 75.69 101 SER A CA 1
ATOM 788 C C . SER A 1 101 ? 2.686 -12.216 -4.393 1.00 75.69 101 SER A C 1
ATOM 790 O O . SER A 1 101 ? 2.137 -13.285 -4.137 1.00 75.69 101 SER A O 1
ATOM 792 N N . ARG A 1 102 ? 3.228 -11.513 -3.393 1.00 63.53 102 ARG A N 1
ATOM 793 C CA . ARG A 1 102 ? 3.263 -11.944 -1.987 1.00 63.53 102 ARG A CA 1
ATOM 794 C C . ARG A 1 102 ? 2.655 -10.906 -1.047 1.00 63.53 102 ARG A C 1
ATOM 796 O O . ARG A 1 102 ? 3.304 -10.416 -0.124 1.00 63.53 102 ARG A O 1
ATOM 803 N N . ILE A 1 103 ? 1.375 -10.608 -1.236 1.00 59.72 103 ILE A N 1
ATOM 804 C CA . ILE A 1 103 ? 0.496 -10.322 -0.098 1.00 59.72 103 ILE A CA 1
ATOM 805 C C . ILE A 1 103 ? -0.028 -11.697 0.286 1.00 59.72 103 ILE A C 1
ATOM 807 O O . ILE A 1 103 ? -0.789 -12.263 -0.485 1.00 59.72 103 ILE A O 1
ATOM 811 N N . GLY A 1 104 ? 0.522 -12.281 1.357 1.00 46.84 104 GLY A N 1
ATOM 812 C CA . GLY A 1 104 ? 0.388 -13.701 1.694 1.00 46.84 104 GLY A CA 1
ATOM 813 C C . GLY A 1 104 ? -0.954 -14.309 1.284 1.00 46.84 104 GLY A C 1
ATOM 814 O O . GLY A 1 104 ? -2.003 -13.818 1.697 1.00 46.84 104 GLY A O 1
ATOM 815 N N . MET A 1 105 ? -0.898 -15.366 0.466 1.00 35.38 105 MET A N 1
ATOM 816 C CA . MET A 1 105 ? -2.019 -16.294 0.367 1.00 35.38 105 MET A CA 1
ATOM 817 C C . MET A 1 105 ? -2.376 -16.712 1.795 1.00 35.38 105 MET A C 1
ATOM 819 O O . MET A 1 105 ? -1.477 -17.037 2.576 1.00 35.38 105 MET A O 1
ATOM 823 N N . LEU A 1 106 ? -3.664 -16.588 2.116 1.00 39.72 106 LEU A N 1
ATOM 824 C CA . LEU A 1 106 ? -4.284 -17.121 3.326 1.00 39.72 106 LEU A CA 1
ATOM 825 C C . LEU A 1 106 ? -3.799 -18.545 3.621 1.00 39.72 106 LEU A C 1
ATOM 827 O O . LEU A 1 106 ? -3.695 -19.333 2.652 1.00 39.72 106 LEU A O 1
#

Sequence (106 aa):
MAEARRRYPEGDIPVSEHPIIRSVEACYKSSSKAVMLAKKYDSKLHVLHLTSQKELGLFSTGDPCKKNVTAEVCVHHLHFDESYYESMGSKIVCNPAIKTSRIGML

Mean predicted aligned error: 3.8 Å

Foldseek 3Di:
DVVQCVVVVPDDRFLLCLCVVLDPVVVQVVLVVVLVVCVVVVAADEAEADQALSSVVSDDDDDPVPDSYYYDHDVLSQVDASVCCVVCPPVQQDVVHHHHNPPPDD

Nearest PDB structures (foldseek):
  3e74-assembly1_D  TM=8.492E-01  e=6.825E-03  Escherichia coli K-12
  8hfd-assembly1_B  TM=8.320E-01  e=5.248E-03  Escherichia coli
  8hfd-assembly1_A  TM=8.315E-01  e=5.985E-03  Escherichia coli
  3hm7-assembly2_C  TM=8.237E-01  e=8.875E-03  Halalkalibacterium halodurans
  6hff-assembly1_A  TM=8.448E-01  e=8.311E-03  Homo sapiens

pLDDT: mean 93.19, std 10.51, range [35.38, 98.75]

Solvent-accessible surface area (backbone atoms only — not comparable to full-atom values): 6439 Å² total; per-residue (Å²): 82,76,65,55,46,67,76,34,73,90,55,82,76,59,68,73,47,46,35,68,53,49,23,68,66,60,52,35,56,50,53,50,52,53,53,50,50,25,64,75,67,76,37,79,41,74,45,70,56,52,56,42,42,76,48,53,76,78,54,80,87,76,68,65,92,81,46,51,64,46,71,46,67,46,68,65,57,77,73,47,32,48,76,47,35,78,82,51,39,74,81,65,73,51,86,70,28,45,31,67,88,54,54,65,82,128